Protein AF-A0AAT9GZA0-F1 (afdb_monomer_lite)

Secondary structure (DSSP, 8-state):
----------S-S--------HHHHHHHHHHHTTS-HHHHHHHHHHHTS---HHHHHHHTTS-HHHHHHHHHHHHHHHHHHHHH-HHHHHHHHHHHHHHHHHHHHHHHHHHHHH-

Sequence (115 aa):
MLDIDEMSIDITEEIQETKPLPEANQLIEDAFKGISPKCLEIFKLSRIEKLSYKQIAEKLEISVKTVENQMGKAIRHIREFVKQHPNLIIFFKIWYFSYYIVGVLKEFVFYLKEV

Foldseek 3Di:
DDDPPPDPPDPPPDPPCPPPDPVVVVVVVVLCVPQDPVLVVLVCCCPVVVDDLVVVCVVVVHDSVVSVVSPVVNVVSNVVVVVVVVVVVVVVVVVVVVVVVVVVVVVVVVVVVVD

InterPro domains:
  IPR013249 RNA polymerase sigma factor 70, region 4 type 2 [PF08281] (27-78)
  IPR013324 RNA polymerase sigma factor, region 3/4-like [SSF88659] (23-84)
  IPR014284 RNA polymerase sigma-70-like domain [TIGR02937] (12-80)
  IPR036388 Winged helix-like DNA-binding domain superfamily [G3DSA:1.10.10.10] (6-85)

Structure (mmCIF, N/CA/C/O backbone):
data_AF-A0AAT9GZA0-F1
#
_entry.id   AF-A0AAT9GZA0-F1
#
loop_
_atom_site.group_PDB
_atom_site.id
_atom_site.type_symbol
_atom_site.label_atom_id
_atom_site.label_alt_id
_atom_site.label_comp_id
_atom_site.label_asym_id
_atom_site.label_entity_id
_atom_site.label_seq_id
_atom_site.pdbx_PDB_ins_code
_atom_site.Cartn_x
_atom_site.Cartn_y
_atom_site.Cartn_z
_atom_site.occupancy
_atom_site.B_iso_or_equiv
_atom_site.auth_seq_id
_atom_site.auth_comp_id
_atom_site.auth_asym_id
_atom_site.auth_atom_id
_atom_site.pdbx_PDB_model_num
ATOM 1 N N . MET A 1 1 ? -18.259 40.252 13.155 1.00 48.44 1 MET A N 1
ATOM 2 C CA . MET A 1 1 ? -19.153 40.090 11.999 1.00 48.44 1 MET A CA 1
ATOM 3 C C . MET A 1 1 ? -18.582 40.926 10.880 1.00 48.44 1 MET A C 1
ATOM 5 O O . MET A 1 1 ? -18.676 42.142 10.953 1.00 48.44 1 MET A O 1
ATOM 9 N N . LEU A 1 2 ? -17.861 40.261 9.989 1.00 33.38 2 LEU A N 1
ATOM 10 C CA . LEU A 1 2 ? -17.723 40.522 8.559 1.00 33.38 2 LEU A CA 1
ATOM 11 C C . LEU A 1 2 ? -17.027 39.258 8.041 1.00 33.38 2 LEU A C 1
ATOM 13 O O . LEU A 1 2 ? -15.968 38.877 8.543 1.00 33.38 2 LEU A O 1
ATOM 17 N N . ASP A 1 3 ? -17.773 38.534 7.222 1.00 40.34 3 ASP A N 1
ATOM 18 C CA . ASP A 1 3 ? -17.701 37.092 7.049 1.00 40.34 3 ASP A CA 1
ATOM 19 C C . ASP A 1 3 ? -16.512 36.651 6.193 1.00 40.34 3 ASP A C 1
ATOM 21 O O . ASP A 1 3 ? -16.140 37.287 5.208 1.00 40.34 3 ASP A O 1
ATOM 25 N N . ILE A 1 4 ? -15.909 35.540 6.613 1.00 47.84 4 ILE A N 1
ATOM 26 C CA . ILE A 1 4 ? -14.808 34.844 5.946 1.00 47.84 4 ILE A CA 1
ATOM 27 C C . ILE A 1 4 ? -15.426 34.045 4.790 1.00 47.84 4 ILE A C 1
ATOM 29 O O . ILE A 1 4 ? -15.545 32.831 4.869 1.00 47.84 4 ILE A O 1
ATOM 33 N N . ASP A 1 5 ? -15.885 34.749 3.759 1.00 48.62 5 ASP A N 1
ATOM 34 C CA . ASP A 1 5 ? -16.406 34.181 2.508 1.00 48.62 5 ASP A CA 1
ATOM 35 C C . ASP A 1 5 ? -15.816 34.932 1.294 1.00 48.62 5 ASP A C 1
ATOM 37 O O . ASP A 1 5 ? -16.456 35.110 0.259 1.00 48.62 5 ASP A O 1
ATOM 41 N N . GLU A 1 6 ? -14.532 35.313 1.366 1.00 47.22 6 GLU A N 1
ATOM 42 C CA . GLU A 1 6 ? -13.697 35.463 0.162 1.00 47.22 6 GLU A CA 1
ATOM 43 C C . GLU A 1 6 ? -13.391 34.067 -0.408 1.00 47.22 6 GLU A C 1
ATOM 45 O O . GLU A 1 6 ? -12.291 33.527 -0.321 1.00 47.22 6 GLU A O 1
ATOM 50 N N . MET A 1 7 ? -14.452 33.437 -0.911 1.00 44.34 7 MET A N 1
ATOM 51 C CA . MET A 1 7 ? -14.550 32.972 -2.286 1.00 44.34 7 MET A CA 1
ATOM 52 C C . MET A 1 7 ? -13.196 32.604 -2.904 1.00 44.34 7 MET A C 1
ATOM 54 O O . MET A 1 7 ? -12.588 33.365 -3.654 1.00 44.34 7 MET A O 1
ATOM 58 N N . SER A 1 8 ? -12.754 31.392 -2.572 1.00 44.09 8 SER A N 1
ATOM 59 C CA . SER A 1 8 ? -11.676 30.670 -3.240 1.00 44.09 8 SER A CA 1
ATOM 60 C C . SER A 1 8 ? -12.086 30.378 -4.685 1.00 44.09 8 SER A C 1
ATOM 62 O O . SER A 1 8 ? -12.596 29.313 -5.025 1.00 44.09 8 SER A O 1
ATOM 64 N N . ILE A 1 9 ? -11.901 31.383 -5.537 1.00 47.16 9 ILE A N 1
ATOM 65 C CA . ILE A 1 9 ? -11.905 31.253 -6.987 1.00 47.16 9 ILE A CA 1
ATOM 66 C C . ILE A 1 9 ? -10.501 30.808 -7.407 1.00 47.16 9 ILE A C 1
ATOM 68 O O . ILE A 1 9 ? -9.505 31.435 -7.056 1.00 47.16 9 ILE A O 1
ATOM 72 N N . ASP A 1 10 ? -10.501 29.729 -8.187 1.00 46.16 10 ASP A N 1
ATOM 73 C CA . ASP A 1 10 ? -9.459 29.274 -9.109 1.00 46.16 10 ASP A CA 1
ATOM 74 C C . ASP A 1 10 ? -8.341 28.351 -8.584 1.00 46.16 10 ASP A C 1
ATOM 76 O O . ASP A 1 10 ? -7.201 28.752 -8.375 1.00 46.16 10 ASP A O 1
ATOM 80 N N . ILE A 1 11 ? -8.662 27.058 -8.424 1.00 49.66 11 ILE A N 1
ATOM 81 C CA . ILE A 1 11 ? -7.670 25.961 -8.553 1.00 49.66 11 ILE A CA 1
ATOM 82 C C . ILE A 1 11 ? -8.209 24.832 -9.469 1.00 49.66 11 ILE A C 1
ATOM 84 O O . ILE A 1 11 ? -7.622 23.758 -9.557 1.00 49.66 11 ILE A O 1
ATOM 88 N N . THR A 1 12 ? -9.341 25.009 -10.164 1.00 50.06 12 THR A N 1
ATOM 89 C CA . THR A 1 12 ? -9.982 23.892 -10.898 1.00 50.06 12 THR A CA 1
ATOM 90 C C . THR A 1 12 ? -9.733 23.839 -12.403 1.00 50.06 12 THR A C 1
ATOM 92 O O . THR A 1 12 ? -10.218 22.906 -13.037 1.00 50.06 12 THR A O 1
ATOM 95 N N . GLU A 1 13 ? -8.920 24.724 -12.977 1.00 55.19 13 GLU A N 1
ATOM 96 C CA . GLU A 1 13 ? -8.553 24.645 -14.397 1.00 55.19 13 GLU A CA 1
ATOM 97 C C . GLU A 1 13 ? -7.040 24.485 -14.583 1.00 55.19 13 GLU A C 1
ATOM 99 O O . GLU A 1 13 ? -6.309 25.452 -14.712 1.00 55.19 13 GLU A O 1
ATOM 104 N N . GLU A 1 14 ? -6.581 23.228 -14.537 1.00 49.56 14 GLU A N 1
ATOM 105 C CA . GLU A 1 14 ? -5.592 22.622 -15.455 1.00 49.56 14 GLU A CA 1
ATOM 106 C C . GLU A 1 14 ? -5.104 21.272 -14.891 1.00 49.56 14 GLU A C 1
ATOM 108 O O . GLU A 1 14 ? -3.936 21.055 -14.573 1.00 49.56 14 GLU A O 1
ATOM 113 N N . ILE A 1 15 ? -6.006 20.293 -14.792 1.00 60.97 15 ILE A N 1
ATOM 114 C CA . ILE A 1 15 ? -5.586 18.902 -14.991 1.00 60.97 15 ILE A CA 1
ATOM 115 C C . ILE A 1 15 ? -6.001 18.585 -16.412 1.00 60.97 15 ILE A C 1
ATOM 117 O O . ILE A 1 15 ? -7.174 18.365 -16.694 1.00 60.97 15 ILE A O 1
ATOM 121 N N . GLN A 1 16 ? -5.032 18.625 -17.318 1.00 47.69 16 GLN A N 1
ATOM 122 C CA . GLN A 1 16 ? -5.202 18.212 -18.699 1.00 47.69 16 GLN A CA 1
ATOM 123 C C . GLN A 1 16 ? -5.840 16.816 -18.710 1.00 47.69 16 GLN A C 1
ATOM 125 O O . GLN A 1 16 ? -5.188 15.827 -18.363 1.00 47.69 16 GLN A O 1
ATOM 130 N N . GLU A 1 17 ? -7.132 16.744 -19.054 1.00 52.78 17 GLU A N 1
ATOM 131 C CA . GLU A 1 17 ? -7.886 15.499 -19.206 1.00 52.78 17 GLU A CA 1
ATOM 132 C C . GLU A 1 17 ? -7.301 14.734 -20.398 1.00 52.78 17 GLU A C 1
ATOM 134 O O . GLU A 1 17 ? -7.799 14.743 -21.525 1.00 52.78 17 GLU A O 1
ATOM 139 N N . THR A 1 18 ? -6.186 14.055 -20.158 1.00 58.12 18 THR A N 1
ATOM 140 C CA . THR A 1 18 ? -5.726 12.980 -21.022 1.00 58.12 18 THR A CA 1
ATOM 141 C C . THR A 1 18 ? -6.731 11.852 -20.842 1.00 58.12 18 THR A C 1
ATOM 143 O O . THR A 1 18 ? -6.597 11.032 -19.941 1.00 58.12 18 THR A O 1
ATOM 146 N N . LYS A 1 19 ? -7.812 11.853 -21.636 1.00 57.69 19 LYS A N 1
ATOM 147 C CA . LYS A 1 19 ? -8.768 10.738 -21.681 1.00 57.69 19 LYS A CA 1
ATOM 148 C C . LYS A 1 19 ? -7.954 9.464 -21.917 1.00 57.69 19 LYS A C 1
ATOM 150 O O . LYS A 1 19 ? -7.415 9.309 -23.017 1.00 57.69 19 LYS A O 1
ATOM 155 N N . PRO A 1 20 ? -7.800 8.580 -20.914 1.00 55.25 20 PRO A N 1
ATOM 156 C CA . PRO A 1 20 ? -6.994 7.390 -21.096 1.00 55.25 20 PRO A CA 1
ATOM 157 C C . PRO A 1 20 ? -7.678 6.547 -22.166 1.00 55.25 20 PRO A C 1
ATOM 159 O O . PRO A 1 20 ? -8.909 6.440 -22.177 1.00 55.25 20 PRO A O 1
ATOM 162 N N . LEU A 1 21 ? -6.894 5.977 -23.082 1.00 64.69 21 LEU A N 1
ATOM 163 C CA . LEU A 1 21 ? -7.409 5.070 -24.103 1.00 64.69 21 LEU A CA 1
ATOM 164 C C . LEU A 1 21 ? -8.284 4.005 -23.406 1.00 64.69 21 LEU A C 1
ATOM 166 O O . LEU A 1 21 ? -7.878 3.518 -22.348 1.00 64.69 21 LEU A O 1
ATOM 170 N N . PRO A 1 22 ? -9.468 3.637 -23.928 1.00 64.88 22 PRO A N 1
ATOM 171 C CA . PRO A 1 22 ? -10.379 2.705 -23.253 1.00 64.88 22 PRO A CA 1
ATOM 172 C C . PRO A 1 22 ? -9.709 1.386 -22.827 1.00 64.88 22 PRO A C 1
ATOM 174 O O . PRO A 1 22 ? -10.042 0.841 -21.779 1.00 64.88 22 PRO A O 1
ATOM 177 N N . GLU A 1 23 ? -8.698 0.937 -23.569 1.00 66.75 23 GLU A N 1
ATOM 178 C CA . GLU A 1 23 ? -7.862 -0.228 -23.246 1.00 66.75 23 GLU A CA 1
ATOM 179 C C . GLU A 1 23 ? -7.012 -0.041 -21.970 1.00 66.75 23 GLU A C 1
ATOM 181 O O . GLU A 1 23 ? -6.824 -0.978 -21.195 1.00 66.75 23 GLU A O 1
ATOM 186 N N . ALA A 1 24 ? -6.529 1.176 -21.701 1.00 64.81 24 ALA A N 1
ATOM 187 C CA . ALA A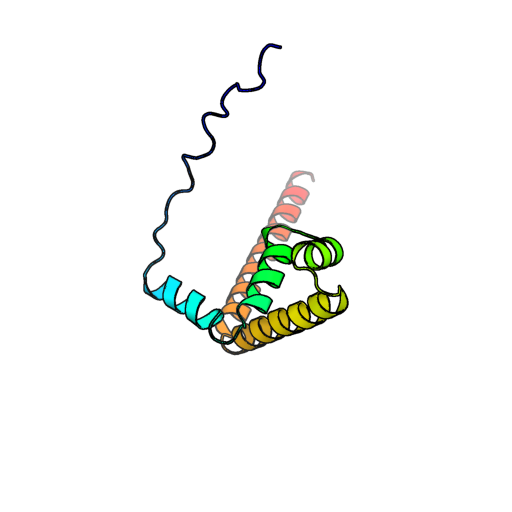 1 24 ? -5.760 1.496 -20.499 1.00 64.81 24 ALA A CA 1
ATOM 188 C C . ALA A 1 24 ? -6.645 1.516 -19.242 1.00 64.81 24 ALA A C 1
ATOM 190 O O . ALA A 1 24 ? -6.236 1.015 -18.196 1.00 64.81 24 ALA A O 1
ATOM 191 N N . ASN A 1 25 ? -7.873 2.036 -19.347 1.00 69.25 25 ASN A N 1
ATOM 192 C CA . ASN A 1 25 ? -8.836 2.002 -18.241 1.00 69.25 25 ASN A CA 1
ATOM 193 C C . ASN A 1 25 ? -9.258 0.569 -17.907 1.00 69.25 25 ASN A C 1
ATOM 195 O O . ASN A 1 25 ? -9.321 0.216 -16.734 1.00 69.25 25 ASN A O 1
ATOM 199 N N . GLN A 1 26 ? -9.456 -0.270 -18.926 1.00 73.31 26 GLN A N 1
ATOM 200 C CA . GLN A 1 26 ? -9.759 -1.690 -18.735 1.00 73.31 26 GLN A CA 1
ATOM 201 C C . GLN A 1 26 ? -8.625 -2.423 -18.014 1.00 73.31 26 GLN A C 1
ATOM 203 O O . GLN A 1 26 ? -8.891 -3.154 -17.070 1.00 73.31 26 GLN A O 1
ATOM 208 N N . LEU A 1 27 ? -7.361 -2.169 -18.3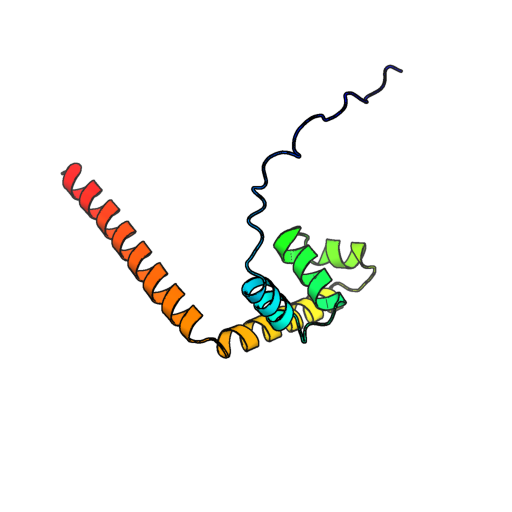70 1.00 68.06 27 LEU A N 1
ATOM 209 C CA . LEU A 1 27 ? -6.208 -2.740 -17.660 1.00 68.06 27 LEU A CA 1
ATOM 210 C C . LEU A 1 27 ? -6.139 -2.313 -16.189 1.00 68.06 27 LEU A C 1
ATOM 212 O O . LEU A 1 27 ? -5.771 -3.113 -15.329 1.00 68.06 27 LEU A O 1
ATOM 216 N N . ILE A 1 28 ? -6.484 -1.059 -15.890 1.00 70.38 28 ILE A N 1
ATOM 217 C CA . ILE A 1 28 ? -6.527 -0.548 -14.515 1.00 70.38 28 ILE A CA 1
ATOM 218 C C . ILE A 1 28 ? -7.678 -1.202 -13.743 1.00 70.38 28 ILE A C 1
ATOM 220 O O . ILE A 1 28 ? -7.478 -1.672 -12.624 1.00 70.38 28 ILE A O 1
ATOM 224 N N . GLU A 1 29 ? -8.869 -1.268 -14.335 1.00 72.19 29 GLU A N 1
ATOM 225 C CA . GLU A 1 29 ? -10.021 -1.957 -13.750 1.00 72.19 29 GLU A CA 1
ATOM 226 C C . GLU A 1 29 ? -9.727 -3.440 -13.514 1.00 72.19 29 GLU A C 1
ATOM 228 O O . GLU A 1 29 ? -10.025 -3.953 -12.438 1.00 72.19 29 GLU A O 1
ATOM 233 N N . ASP A 1 30 ? -9.073 -4.110 -14.460 1.00 70.56 30 ASP A N 1
ATOM 234 C CA . ASP A 1 30 ? -8.653 -5.505 -14.349 1.00 70.56 30 ASP A CA 1
ATOM 235 C C . ASP A 1 30 ? -7.576 -5.703 -13.275 1.00 70.56 30 ASP A C 1
ATOM 237 O O . ASP A 1 30 ? -7.612 -6.694 -12.548 1.00 70.56 30 ASP A O 1
ATOM 241 N N . ALA A 1 31 ? -6.665 -4.744 -13.090 1.00 67.19 31 ALA A N 1
ATOM 242 C CA . ALA A 1 31 ? -5.697 -4.775 -11.992 1.00 67.19 31 ALA A CA 1
ATOM 243 C C . ALA A 1 31 ? -6.372 -4.672 -10.613 1.00 67.19 31 ALA A C 1
ATOM 245 O O . ALA A 1 31 ? -5.865 -5.212 -9.622 1.00 67.19 31 ALA A O 1
ATOM 246 N N . PHE A 1 32 ? -7.516 -3.983 -10.545 1.00 70.12 32 PHE A N 1
ATOM 247 C CA . PHE A 1 32 ? -8.329 -3.866 -9.337 1.00 70.12 32 PHE A CA 1
ATOM 248 C C . PHE A 1 32 ? -9.406 -4.954 -9.213 1.00 70.12 32 PHE A C 1
ATOM 250 O O . PHE A 1 32 ? -9.903 -5.168 -8.100 1.00 70.12 32 PHE A O 1
ATOM 257 N N . LYS A 1 33 ? -9.734 -5.694 -10.284 1.00 70.38 33 LYS A N 1
ATOM 258 C CA . LYS A 1 33 ? -10.589 -6.889 -10.219 1.00 70.38 33 LYS A CA 1
ATOM 259 C C . LYS A 1 33 ? -9.926 -7.918 -9.304 1.00 70.38 33 LYS A C 1
ATOM 261 O O . LYS A 1 33 ? -8.894 -8.493 -9.625 1.00 70.38 33 LYS A O 1
ATOM 266 N N . GLY A 1 34 ? -10.543 -8.144 -8.145 1.00 69.31 3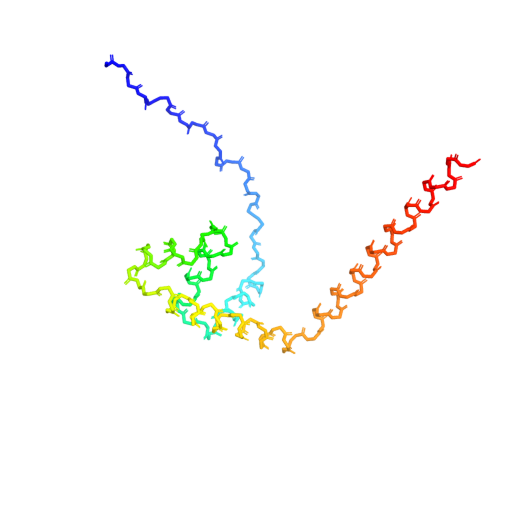4 GLY A N 1
ATOM 267 C CA . GLY A 1 34 ? -10.056 -9.071 -7.117 1.00 69.31 34 GLY A CA 1
ATOM 268 C C . GLY A 1 34 ? -9.642 -8.394 -5.807 1.00 69.31 34 GLY A C 1
ATOM 269 O O . GLY A 1 34 ? -9.633 -9.045 -4.759 1.00 69.31 34 GLY A O 1
ATOM 270 N N . ILE A 1 35 ? -9.415 -7.074 -5.805 1.00 82.75 35 ILE A N 1
ATOM 271 C CA . ILE A 1 35 ? -9.296 -6.299 -4.566 1.00 82.75 35 ILE A CA 1
ATOM 272 C C . ILE A 1 35 ? -10.700 -5.956 -4.067 1.00 82.75 35 ILE A C 1
ATOM 274 O O . ILE A 1 35 ? -11.484 -5.305 -4.750 1.00 82.75 35 ILE A O 1
ATOM 278 N N . SER A 1 36 ? -11.026 -6.370 -2.839 1.00 85.62 36 SER A N 1
ATOM 279 C CA . SER A 1 36 ? -12.304 -5.984 -2.227 1.00 85.62 36 SER A CA 1
ATOM 280 C C . SER A 1 36 ? -12.413 -4.451 -2.102 1.00 85.62 36 SER A C 1
ATOM 282 O O . SER A 1 36 ? -11.402 -3.814 -1.786 1.00 85.62 36 SER A O 1
ATOM 284 N N . PRO A 1 37 ? -13.611 -3.851 -2.236 1.00 87.25 37 PRO A N 1
ATOM 285 C CA . PRO A 1 37 ? -13.788 -2.394 -2.207 1.00 87.25 37 PRO A CA 1
ATOM 286 C C . PRO A 1 37 ? -13.179 -1.730 -0.964 1.00 87.25 37 PRO A C 1
ATOM 288 O O . PRO A 1 37 ? -12.441 -0.758 -1.081 1.00 87.25 37 PRO A O 1
ATOM 291 N N . LYS A 1 38 ? -13.378 -2.331 0.219 1.00 87.00 38 LYS A N 1
ATOM 292 C CA . LYS A 1 38 ? -12.795 -1.855 1.489 1.00 87.00 38 LYS A CA 1
ATOM 293 C C . LYS A 1 38 ? -11.264 -1.871 1.497 1.00 87.00 38 LYS A C 1
ATOM 295 O O . LYS A 1 38 ? -10.627 -1.006 2.084 1.00 87.00 38 LYS A O 1
ATOM 300 N N . CYS A 1 39 ? -10.658 -2.874 0.868 1.00 91.12 39 CYS A N 1
ATOM 301 C CA . CYS A 1 39 ? -9.204 -2.990 0.774 1.00 91.12 39 CYS A CA 1
ATOM 302 C C . CYS A 1 39 ? -8.626 -1.902 -0.147 1.00 91.12 39 CYS A C 1
ATOM 304 O O . CYS A 1 39 ? -7.606 -1.297 0.186 1.00 91.12 39 CYS A O 1
ATOM 306 N N . LEU A 1 40 ? -9.318 -1.600 -1.253 1.00 90.62 40 LEU A N 1
ATOM 307 C CA . LEU A 1 40 ? -8.961 -0.506 -2.156 1.00 90.62 40 LEU A CA 1
ATOM 308 C C . LEU A 1 40 ? -9.104 0.859 -1.479 1.00 90.62 40 LEU A C 1
ATOM 310 O O . LEU A 1 40 ? -8.213 1.694 -1.596 1.00 90.62 40 LEU A O 1
ATOM 314 N N . GLU A 1 41 ? -10.202 1.078 -0.762 1.00 93.94 41 GLU A N 1
ATOM 315 C CA . GLU A 1 41 ? -10.453 2.307 -0.010 1.00 93.94 41 GLU A CA 1
ATOM 316 C C . GLU A 1 41 ? -9.337 2.575 1.008 1.00 93.94 41 GLU A C 1
ATOM 318 O O . GLU A 1 41 ? -8.697 3.623 0.962 1.00 93.94 41 GLU A O 1
ATOM 323 N N . ILE A 1 42 ? -9.009 1.585 1.845 1.00 94.88 42 ILE A N 1
ATOM 324 C CA . ILE A 1 42 ? -7.911 1.681 2.820 1.00 94.88 42 ILE A CA 1
ATOM 325 C C . ILE A 1 42 ? -6.568 1.969 2.129 1.00 94.88 42 ILE A C 1
ATOM 327 O O . ILE A 1 42 ? -5.782 2.791 2.607 1.00 94.88 42 ILE A O 1
ATOM 331 N N . PHE A 1 43 ? -6.303 1.330 0.985 1.00 93.50 43 PHE A N 1
ATOM 332 C CA . PHE A 1 43 ? -5.091 1.581 0.208 1.00 93.50 43 PHE A CA 1
ATOM 333 C C . PHE A 1 43 ? -5.027 3.021 -0.315 1.00 93.50 43 PHE A C 1
ATOM 335 O O . PHE A 1 43 ? -3.983 3.664 -0.182 1.00 93.50 43 PHE A O 1
ATOM 342 N N . LYS A 1 44 ? -6.130 3.547 -0.863 1.00 93.06 44 LYS A N 1
ATOM 343 C CA . LYS A 1 44 ? -6.222 4.932 -1.354 1.00 93.06 44 LYS A CA 1
ATOM 344 C C . LYS A 1 44 ? -6.015 5.936 -0.223 1.00 93.06 44 LYS A C 1
ATOM 346 O O . LYS A 1 44 ? -5.163 6.812 -0.355 1.00 93.06 44 LYS A O 1
ATOM 351 N N . LEU A 1 45 ? -6.687 5.743 0.912 1.00 95.50 45 LEU A N 1
ATOM 352 C CA . LEU A 1 45 ? -6.518 6.586 2.098 1.00 95.50 45 LEU A CA 1
ATOM 353 C C . LEU A 1 45 ? -5.050 6.622 2.565 1.00 95.50 45 LEU A C 1
ATOM 355 O O . LEU A 1 45 ? -4.523 7.675 2.916 1.00 95.50 45 LEU A O 1
ATOM 359 N N . SER A 1 46 ? -4.351 5.483 2.522 1.00 95.56 46 SER A N 1
ATOM 360 C CA . SER A 1 46 ? -2.948 5.418 2.946 1.00 95.56 46 SER A CA 1
ATOM 361 C C . SER A 1 46 ? -1.956 5.959 1.913 1.00 95.56 46 SER A C 1
ATOM 363 O O . SER A 1 46 ? -0.949 6.553 2.293 1.00 95.56 46 SER A O 1
ATOM 365 N N . ARG A 1 47 ? -2.160 5.700 0.616 1.00 91.81 47 ARG A N 1
ATOM 366 C CA . ARG A 1 47 ? -1.158 5.984 -0.430 1.00 91.81 47 ARG A CA 1
ATOM 367 C C . ARG A 1 47 ? -1.407 7.280 -1.184 1.00 91.81 47 ARG A C 1
ATOM 369 O O . ARG A 1 47 ? -0.438 7.929 -1.562 1.00 91.81 47 ARG A O 1
ATOM 376 N N . ILE A 1 48 ? -2.669 7.647 -1.380 1.00 92.31 48 ILE A N 1
ATOM 377 C CA . ILE A 1 48 ? -3.068 8.863 -2.095 1.00 92.31 48 ILE A CA 1
ATOM 378 C C . ILE A 1 48 ? -3.253 9.994 -1.084 1.00 92.31 48 ILE A C 1
ATOM 380 O O . ILE A 1 48 ? -2.558 11.001 -1.161 1.00 92.31 48 ILE A O 1
ATOM 384 N N . GLU A 1 49 ? -4.107 9.785 -0.080 1.00 93.06 49 GLU A N 1
ATOM 385 C CA . GLU A 1 49 ? -4.378 10.791 0.962 1.00 93.06 49 GLU A CA 1
ATOM 386 C C . GLU A 1 49 ? -3.297 10.831 2.059 1.00 93.06 49 GLU A C 1
ATOM 388 O O . GLU A 1 49 ? -3.331 11.694 2.930 1.00 93.06 49 GLU A O 1
ATOM 393 N N . LYS A 1 50 ? -2.314 9.916 2.018 1.00 95.00 50 LYS A N 1
ATOM 394 C CA . LYS A 1 50 ? -1.175 9.833 2.956 1.00 95.00 50 LYS A CA 1
ATOM 395 C C . LYS A 1 50 ? -1.578 9.761 4.438 1.00 95.00 50 LYS A C 1
ATOM 397 O O . LYS A 1 50 ? -0.790 10.125 5.312 1.00 95.00 50 LYS A O 1
ATOM 402 N N . LEU A 1 51 ? -2.772 9.251 4.738 1.00 96.81 51 LEU A N 1
ATOM 403 C CA . LEU A 1 51 ? -3.240 9.089 6.112 1.00 96.81 51 LEU A CA 1
ATOM 404 C C . LEU A 1 51 ? -2.482 7.964 6.826 1.00 96.81 51 LEU A C 1
ATOM 406 O O . LEU A 1 51 ? -2.162 6.916 6.250 1.00 96.81 51 LEU A O 1
ATOM 410 N N . SER A 1 52 ? -2.226 8.163 8.119 1.00 97.50 52 SER A N 1
ATOM 411 C CA . SER A 1 52 ? -1.673 7.120 8.984 1.00 97.50 52 SER A CA 1
ATOM 412 C C . SER A 1 52 ? -2.705 6.022 9.252 1.00 97.50 52 SER A C 1
ATOM 414 O O . SER A 1 52 ? -3.912 6.253 9.222 1.00 97.50 52 SER A O 1
ATOM 416 N N . TYR A 1 53 ? -2.247 4.817 9.597 1.00 97.69 53 TYR A N 1
ATOM 417 C CA . TYR A 1 53 ? -3.164 3.704 9.878 1.00 97.69 53 TYR A CA 1
ATOM 418 C C . TYR A 1 53 ? -4.104 3.986 11.058 1.00 97.69 53 TYR A C 1
ATOM 420 O O . TYR A 1 53 ? -5.213 3.464 11.074 1.00 97.69 53 TYR A O 1
ATOM 428 N N . LYS A 1 54 ? -3.686 4.831 12.012 1.00 97.62 54 LYS A N 1
ATOM 429 C CA . LYS A 1 54 ? -4.535 5.292 13.120 1.00 97.62 54 LYS A CA 1
ATOM 430 C C . LYS A 1 54 ? -5.658 6.205 12.630 1.00 97.62 54 LYS A C 1
ATOM 432 O O . LYS A 1 54 ? -6.813 5.939 12.924 1.00 97.62 54 LYS A O 1
ATOM 437 N N . GLN A 1 55 ? -5.333 7.196 11.801 1.00 97.19 55 GLN A N 1
ATOM 438 C CA . GLN A 1 55 ? -6.333 8.094 11.211 1.00 97.19 55 GLN A CA 1
ATOM 439 C C . GLN A 1 55 ? -7.323 7.340 10.316 1.00 97.19 55 GLN A C 1
ATOM 441 O O . GLN A 1 55 ? -8.507 7.647 10.310 1.00 97.19 55 GLN A O 1
ATOM 446 N N . ILE A 1 56 ? -6.858 6.326 9.580 1.00 97.56 56 ILE A N 1
ATOM 447 C CA . ILE A 1 56 ? -7.733 5.472 8.762 1.00 97.56 56 ILE A CA 1
ATOM 448 C C . ILE A 1 56 ? -8.650 4.623 9.648 1.00 97.56 56 ILE A C 1
ATOM 450 O O . ILE A 1 56 ? -9.831 4.485 9.348 1.00 97.56 56 ILE A O 1
ATOM 454 N N . ALA A 1 57 ? -8.110 4.059 10.730 1.00 97.56 57 ALA A N 1
ATOM 455 C CA . ALA A 1 57 ? -8.872 3.279 11.699 1.00 97.56 57 ALA A CA 1
ATOM 456 C C . ALA A 1 57 ? -9.986 4.114 12.347 1.00 97.56 57 ALA A C 1
ATOM 458 O O . ALA A 1 57 ? -11.119 3.650 12.428 1.00 97.56 57 ALA A O 1
ATOM 459 N N . GLU A 1 58 ? -9.679 5.355 12.726 1.00 97.75 58 GLU A N 1
ATOM 460 C CA . GLU A 1 58 ? -10.653 6.320 13.246 1.00 97.75 58 GLU A CA 1
ATOM 461 C C . GLU A 1 58 ? -11.693 6.702 12.183 1.00 97.75 58 GLU A C 1
ATOM 463 O O . GLU A 1 58 ? -12.887 6.593 12.438 1.00 97.75 58 GLU A O 1
ATOM 468 N N . LYS A 1 59 ? -11.258 7.065 10.967 1.00 96.56 59 LYS A N 1
ATOM 469 C CA . LYS A 1 59 ? -12.141 7.493 9.863 1.00 96.56 59 LYS A CA 1
ATOM 470 C C . LYS A 1 59 ? -13.129 6.410 9.420 1.00 96.56 59 LYS A C 1
ATOM 472 O O . LYS A 1 59 ? -14.230 6.737 8.996 1.00 96.56 59 LYS A O 1
ATOM 477 N N . LEU A 1 60 ? -12.724 5.142 9.472 1.00 95.75 60 LEU A N 1
ATOM 478 C CA . LEU A 1 60 ? -13.538 4.000 9.040 1.00 95.75 60 LEU A CA 1
ATOM 479 C C . LEU A 1 60 ? -14.163 3.221 10.207 1.00 95.75 60 LEU A C 1
ATOM 481 O O . LEU A 1 60 ? -14.773 2.181 9.964 1.00 95.75 60 LEU A O 1
ATOM 485 N N . GLU A 1 61 ? -13.978 3.682 11.448 1.00 96.69 61 GLU A N 1
ATOM 486 C CA . GLU A 1 61 ? -14.467 3.034 12.674 1.00 96.69 61 GLU A CA 1
ATOM 487 C C . GLU A 1 61 ? -14.090 1.541 12.774 1.00 96.69 61 GLU A C 1
ATOM 489 O O . GLU A 1 61 ? -14.881 0.670 13.140 1.00 96.69 61 GLU A O 1
ATOM 494 N N . ILE A 1 62 ? -12.838 1.220 12.441 1.00 96.56 62 ILE A N 1
ATOM 495 C CA . ILE A 1 62 ? -12.276 -0.136 12.517 1.00 96.56 62 ILE A CA 1
ATOM 496 C C . ILE A 1 62 ? -11.006 -0.147 13.360 1.00 96.56 62 ILE A C 1
ATOM 498 O O . ILE A 1 62 ? -10.380 0.876 13.603 1.00 96.56 62 ILE A O 1
ATOM 502 N N . SER A 1 63 ? -10.557 -1.328 13.785 1.00 97.75 63 SER A N 1
ATOM 503 C CA . SER A 1 63 ? -9.276 -1.425 14.485 1.00 97.75 63 SER A CA 1
ATOM 504 C C . SER A 1 63 ? -8.092 -1.144 13.551 1.00 97.75 63 SER A C 1
ATOM 506 O O . SER A 1 63 ? -8.0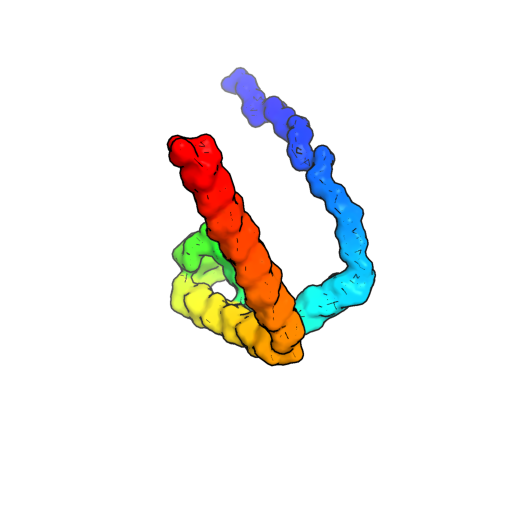81 -1.566 12.391 1.00 97.75 63 SER A O 1
ATOM 508 N N . VAL A 1 64 ? -7.023 -0.544 14.090 1.00 97.75 64 VAL A N 1
ATOM 509 C CA . VAL A 1 64 ? -5.730 -0.395 13.388 1.00 97.75 64 VAL A CA 1
ATOM 510 C C . VAL A 1 64 ? -5.243 -1.744 12.854 1.00 97.75 64 VAL A C 1
ATOM 512 O O . VAL A 1 64 ? -4.714 -1.828 11.748 1.00 97.75 64 VAL A O 1
ATOM 515 N N . LYS A 1 65 ? -5.510 -2.836 13.586 1.00 97.56 65 LYS A N 1
ATOM 516 C CA . LYS A 1 65 ? -5.154 -4.183 13.137 1.00 97.56 65 LYS A CA 1
ATOM 517 C C . LYS A 1 65 ? -5.890 -4.603 11.865 1.00 97.56 65 LYS A C 1
ATOM 519 O O . LYS A 1 65 ? -5.318 -5.268 11.003 1.00 97.56 65 LYS A O 1
ATOM 524 N N . THR A 1 66 ? -7.151 -4.203 11.728 1.00 96.75 66 THR A N 1
ATOM 525 C CA . THR A 1 66 ? -7.917 -4.413 10.497 1.00 96.75 66 THR A CA 1
ATOM 526 C C . THR A 1 66 ? -7.302 -3.628 9.341 1.00 96.75 66 THR A C 1
ATOM 528 O O . THR A 1 66 ? -7.138 -4.197 8.264 1.00 96.75 66 THR A O 1
ATOM 531 N N . VAL A 1 67 ? -6.885 -2.377 9.568 1.00 97.31 67 VAL A N 1
ATOM 532 C CA . VAL A 1 67 ? -6.189 -1.558 8.557 1.00 97.31 67 VAL A CA 1
ATOM 533 C C . VAL A 1 67 ? -4.895 -2.232 8.095 1.00 97.31 67 VAL A C 1
ATOM 535 O O . VAL A 1 67 ? -4.697 -2.409 6.895 1.00 97.31 67 VAL A O 1
ATOM 538 N N . GLU A 1 68 ? -4.053 -2.694 9.024 1.00 97.00 68 GLU A N 1
ATOM 539 C CA . GLU A 1 68 ? -2.824 -3.436 8.704 1.00 97.00 68 GLU A CA 1
ATOM 540 C C . GLU A 1 68 ? -3.105 -4.684 7.862 1.00 97.00 68 GLU A C 1
ATOM 542 O O . GLU A 1 68 ? -2.457 -4.914 6.839 1.00 97.00 68 GLU A O 1
ATOM 547 N N . ASN A 1 69 ? -4.093 -5.484 8.274 1.00 96.38 69 ASN A N 1
ATOM 548 C CA . ASN A 1 69 ? -4.460 -6.714 7.579 1.00 96.38 69 ASN A CA 1
ATOM 549 C C . ASN A 1 69 ? -4.969 -6.425 6.158 1.00 96.38 69 ASN A C 1
ATOM 551 O O . ASN A 1 69 ? -4.606 -7.135 5.218 1.00 96.38 69 ASN A O 1
ATOM 555 N N . GLN A 1 70 ? -5.790 -5.385 5.983 1.00 95.25 70 GLN A N 1
ATOM 556 C CA . GLN A 1 70 ? -6.294 -4.976 4.670 1.00 95.25 70 GLN A CA 1
ATOM 557 C C . GLN A 1 70 ? -5.180 -4.401 3.788 1.00 95.25 70 GLN A C 1
ATOM 559 O O . GLN A 1 70 ? -5.114 -4.745 2.610 1.00 95.25 70 GLN A O 1
ATOM 564 N N . MET A 1 71 ? -4.243 -3.633 4.350 1.00 95.44 71 MET A N 1
ATOM 565 C CA . MET A 1 71 ? -3.051 -3.172 3.629 1.00 95.44 71 MET A CA 1
ATOM 566 C C . MET A 1 71 ? -2.160 -4.336 3.188 1.00 95.44 71 MET A C 1
ATOM 568 O O . MET A 1 71 ? -1.681 -4.354 2.054 1.00 95.44 71 MET A O 1
ATOM 572 N N . GLY A 1 72 ? -1.977 -5.342 4.046 1.00 94.31 72 GLY A N 1
ATOM 573 C CA . GLY A 1 72 ? -1.252 -6.563 3.697 1.00 94.31 72 GLY A CA 1
ATOM 574 C C . GLY A 1 72 ? -1.886 -7.295 2.511 1.00 94.31 72 GLY A C 1
ATOM 575 O O . GLY A 1 72 ? -1.176 -7.695 1.585 1.00 94.31 72 GLY A O 1
ATOM 576 N N . LYS A 1 73 ? -3.221 -7.412 2.498 1.00 92.94 73 LYS A N 1
ATOM 577 C CA . LYS A 1 73 ? -3.978 -7.991 1.375 1.00 92.94 73 LYS A CA 1
ATOM 578 C C . LYS A 1 73 ? -3.826 -7.167 0.092 1.00 92.94 73 LYS A C 1
ATOM 580 O O . LYS A 1 73 ? -3.509 -7.754 -0.940 1.00 92.94 73 LYS A O 1
ATOM 585 N N . ALA A 1 74 ? -3.961 -5.839 0.165 1.00 91.00 74 ALA A N 1
ATOM 586 C CA . ALA A 1 74 ? -3.802 -4.9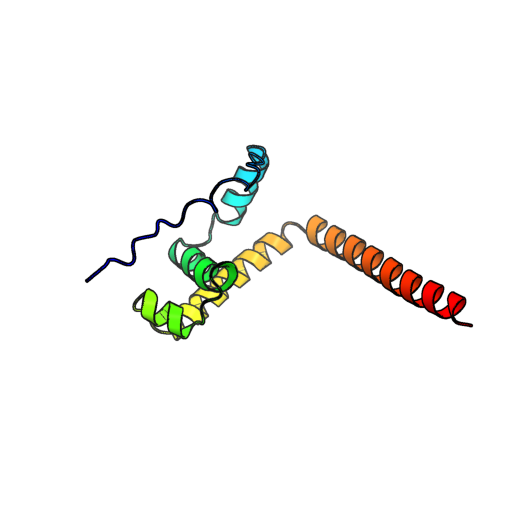42 -0.985 1.00 91.00 74 ALA A CA 1
ATOM 587 C C . ALA A 1 74 ? -2.422 -5.109 -1.633 1.00 91.00 74 ALA A C 1
ATOM 589 O O . ALA A 1 74 ? -2.303 -5.378 -2.826 1.00 91.00 74 ALA A O 1
ATOM 590 N N . ILE A 1 75 ? -1.364 -5.017 -0.822 1.00 90.94 75 ILE A N 1
ATOM 591 C CA . ILE A 1 75 ? 0.022 -5.115 -1.292 1.00 90.94 75 ILE A CA 1
ATOM 592 C C . ILE A 1 75 ? 0.302 -6.502 -1.875 1.00 90.94 75 ILE A C 1
ATOM 594 O O . ILE A 1 75 ? 1.009 -6.614 -2.877 1.00 90.94 75 ILE A O 1
ATOM 598 N N . ARG A 1 76 ? -0.233 -7.567 -1.264 1.00 91.19 76 ARG A N 1
ATOM 599 C CA . ARG A 1 76 ? -0.091 -8.927 -1.793 1.00 91.19 76 ARG A CA 1
ATOM 600 C C . ARG A 1 76 ? -0.728 -9.051 -3.175 1.00 91.19 76 ARG A C 1
ATOM 602 O O . ARG A 1 76 ? -0.055 -9.543 -4.075 1.00 91.19 76 ARG A O 1
ATOM 609 N N . HIS A 1 77 ? -1.955 -8.566 -3.340 1.00 89.19 77 HIS A N 1
ATOM 610 C CA . HIS A 1 77 ? -2.654 -8.600 -4.623 1.00 89.19 77 HIS A CA 1
ATOM 611 C C . HIS A 1 77 ? -1.889 -7.823 -5.700 1.00 89.19 77 HIS A C 1
ATOM 613 O O . HIS A 1 77 ? -1.625 -8.348 -6.777 1.00 89.19 77 HIS A O 1
ATOM 619 N N . ILE A 1 78 ? -1.440 -6.602 -5.386 1.00 85.56 78 ILE A N 1
ATOM 620 C CA . ILE A 1 78 ? -0.638 -5.782 -6.309 1.00 85.56 78 ILE A CA 1
ATOM 621 C C . ILE A 1 78 ? 0.654 -6.512 -6.696 1.00 85.56 78 ILE A C 1
ATOM 623 O O . ILE A 1 78 ? 1.034 -6.539 -7.864 1.00 85.56 78 ILE A O 1
ATOM 627 N N . ARG A 1 79 ? 1.329 -7.154 -5.735 1.00 86.56 79 ARG A N 1
ATOM 628 C CA . ARG A 1 79 ? 2.549 -7.925 -6.009 1.00 86.56 79 ARG A CA 1
ATOM 629 C C . ARG A 1 79 ? 2.281 -9.121 -6.922 1.00 86.56 79 ARG A C 1
ATOM 631 O O . ARG A 1 79 ? 3.112 -9.419 -7.774 1.00 86.56 79 ARG A O 1
ATOM 638 N N . GLU A 1 80 ? 1.172 -9.825 -6.726 1.00 88.25 80 GLU A N 1
ATOM 639 C CA . GLU A 1 80 ? 0.775 -10.958 -7.567 1.00 88.25 80 GLU A CA 1
ATOM 640 C C . GLU A 1 80 ? 0.436 -10.500 -8.990 1.00 88.25 80 GLU A C 1
ATOM 642 O O . GLU A 1 80 ? 0.932 -11.105 -9.938 1.00 88.25 80 GLU A O 1
ATOM 647 N N . PHE A 1 81 ? -0.279 -9.383 -9.144 1.00 84.12 81 PHE A N 1
ATOM 648 C CA . PHE A 1 81 ? -0.540 -8.768 -10.447 1.00 84.12 81 PHE A CA 1
ATOM 649 C C . PHE A 1 81 ? 0.763 -8.388 -11.168 1.00 84.12 81 PHE A C 1
ATOM 651 O O . PHE A 1 81 ? 1.003 -8.799 -12.299 1.00 84.12 81 PHE A O 1
ATOM 658 N N . VAL A 1 82 ? 1.683 -7.700 -10.483 1.00 81.88 82 VAL A N 1
ATOM 659 C CA . VAL A 1 82 ? 2.981 -7.307 -11.061 1.00 81.88 82 VAL A CA 1
ATOM 660 C C . VAL A 1 82 ? 3.830 -8.522 -11.460 1.00 81.88 82 VAL A C 1
ATOM 662 O O . VAL A 1 82 ? 4.517 -8.479 -12.479 1.00 81.88 82 VAL A O 1
ATOM 665 N N . LYS A 1 83 ? 3.767 -9.633 -10.712 1.00 83.81 83 LYS A N 1
ATOM 666 C CA . LYS A 1 83 ? 4.453 -10.884 -11.088 1.00 83.81 83 LYS A CA 1
ATOM 667 C C . LYS A 1 83 ? 3.934 -11.479 -12.397 1.00 83.81 83 LYS A C 1
ATOM 669 O O . LYS A 1 83 ? 4.720 -12.093 -13.112 1.00 83.81 83 LYS A O 1
ATOM 674 N N . GLN A 1 84 ? 2.651 -11.305 -12.707 1.00 84.06 84 GLN A N 1
ATOM 675 C CA . GLN A 1 84 ? 2.059 -11.778 -13.962 1.00 84.06 84 GLN A CA 1
ATOM 676 C C . GLN A 1 84 ? 2.463 -10.908 -15.167 1.00 84.06 84 GLN A C 1
ATOM 678 O O . GLN A 1 84 ? 2.309 -11.337 -16.307 1.00 84.06 84 GLN A O 1
ATOM 683 N N . HIS A 1 85 ? 3.075 -9.741 -14.928 1.00 80.12 85 HIS A N 1
ATOM 684 C CA . HIS A 1 85 ? 3.568 -8.827 -15.960 1.00 80.12 85 HIS A CA 1
ATOM 685 C C . HIS A 1 85 ? 5.090 -8.586 -15.847 1.00 80.12 85 HIS A C 1
ATOM 687 O O . HIS A 1 85 ? 5.534 -7.463 -15.582 1.00 80.12 85 HIS A O 1
ATOM 693 N N . PRO A 1 86 ? 5.933 -9.612 -16.088 1.00 76.94 86 PRO A N 1
ATOM 694 C CA . PRO A 1 86 ? 7.391 -9.516 -15.936 1.00 76.94 86 PRO A CA 1
ATOM 695 C C . PRO A 1 86 ? 8.036 -8.467 -16.855 1.00 76.94 86 PRO A C 1
ATOM 697 O O . PRO A 1 86 ? 9.055 -7.877 -16.495 1.00 76.94 86 PRO A O 1
ATOM 700 N N . ASN A 1 87 ? 7.413 -8.178 -18.001 1.00 81.69 87 ASN A N 1
ATOM 701 C CA . ASN A 1 87 ? 7.883 -7.171 -18.952 1.00 81.69 87 ASN A CA 1
ATOM 702 C C . ASN A 1 87 ? 7.951 -5.769 -18.328 1.00 81.69 87 ASN A C 1
ATOM 704 O O . ASN A 1 87 ? 8.894 -5.031 -18.602 1.00 81.69 87 ASN A O 1
ATOM 708 N N . LEU A 1 88 ? 7.017 -5.426 -17.430 1.00 76.62 88 LEU A N 1
ATOM 709 C CA . LEU A 1 88 ? 7.037 -4.147 -16.716 1.00 76.62 88 LEU A CA 1
ATOM 710 C C . LEU A 1 88 ? 8.250 -4.064 -15.784 1.00 76.62 88 LEU A C 1
ATOM 712 O O . LEU A 1 88 ? 8.960 -3.065 -15.779 1.00 76.62 88 LEU A O 1
ATOM 716 N N . ILE A 1 89 ? 8.542 -5.135 -15.040 1.00 79.38 89 ILE A N 1
ATOM 717 C CA . ILE A 1 89 ? 9.689 -5.184 -14.120 1.00 79.38 89 ILE A CA 1
ATOM 718 C C . ILE A 1 89 ? 11.006 -5.018 -14.887 1.00 79.38 89 ILE A C 1
ATOM 720 O O . ILE A 1 89 ? 11.889 -4.280 -14.449 1.00 79.38 89 ILE A O 1
ATOM 724 N N . ILE A 1 90 ? 11.146 -5.701 -16.025 1.00 83.56 90 ILE A N 1
ATOM 725 C CA . ILE A 1 90 ? 12.340 -5.619 -16.875 1.00 83.56 90 ILE A CA 1
ATOM 726 C C . ILE A 1 90 ? 12.484 -4.207 -17.450 1.00 83.56 90 ILE A C 1
ATOM 728 O O . ILE A 1 90 ? 13.567 -3.629 -17.364 1.00 83.56 90 ILE A O 1
ATOM 732 N N . PHE A 1 91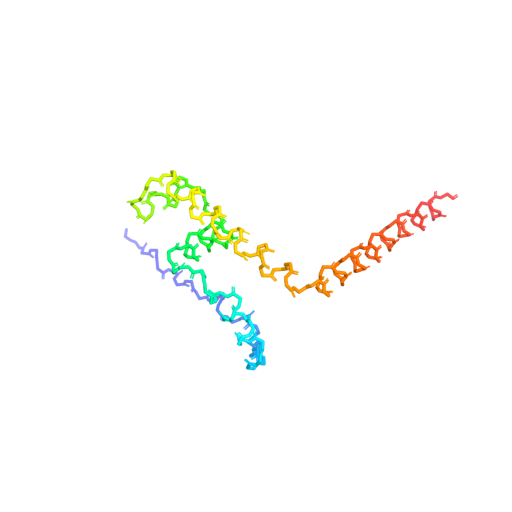 ? 11.392 -3.625 -17.950 1.00 87.12 91 PHE A N 1
ATOM 733 C CA . PHE A 1 91 ? 11.370 -2.252 -18.445 1.00 87.12 91 PHE A CA 1
ATOM 734 C C . PHE A 1 91 ? 11.814 -1.252 -17.369 1.00 87.12 91 PHE A C 1
ATOM 736 O O . PHE A 1 91 ? 12.736 -0.475 -17.607 1.00 87.12 91 PHE A O 1
ATOM 743 N N . PHE A 1 92 ? 11.248 -1.329 -16.158 1.00 86.88 92 PHE A N 1
ATOM 744 C CA . PHE A 1 92 ? 11.638 -0.455 -15.048 1.00 86.88 92 PHE A CA 1
ATOM 745 C C . PHE A 1 92 ? 13.102 -0.637 -14.641 1.00 86.88 92 PHE A C 1
ATOM 747 O O . PHE A 1 92 ? 13.756 0.347 -14.312 1.00 86.88 92 PHE A O 1
ATOM 754 N N . LYS A 1 93 ? 13.649 -1.858 -14.694 1.00 87.62 93 LYS A N 1
ATOM 755 C CA . LYS A 1 93 ? 15.072 -2.102 -14.407 1.00 87.62 93 LYS A CA 1
ATOM 756 C C . LYS A 1 93 ? 15.995 -1.497 -15.459 1.00 87.62 93 LYS A C 1
ATOM 758 O O . LYS A 1 93 ? 16.990 -0.883 -15.090 1.00 87.62 93 LYS A O 1
ATOM 763 N N . ILE A 1 94 ? 15.671 -1.651 -16.742 1.00 90.12 94 ILE A N 1
ATOM 764 C CA . ILE A 1 94 ? 16.452 -1.069 -17.844 1.00 90.12 94 ILE A CA 1
ATOM 765 C C . ILE A 1 94 ? 16.382 0.456 -17.780 1.00 90.12 94 ILE A C 1
ATOM 767 O O . ILE A 1 94 ? 17.409 1.125 -17.871 1.00 90.12 94 ILE A O 1
ATOM 771 N N . TRP A 1 95 ? 15.185 0.999 -17.555 1.00 92.06 95 TRP A N 1
ATOM 772 C CA . TRP A 1 95 ? 14.967 2.433 -17.405 1.00 92.06 95 TRP A CA 1
ATOM 773 C C . TRP A 1 95 ? 15.717 3.000 -16.194 1.00 92.06 95 TRP A C 1
ATOM 775 O O . TRP A 1 95 ? 16.435 3.986 -16.327 1.00 92.06 95 TRP A O 1
ATOM 785 N N . TYR A 1 96 ? 15.638 2.337 -15.037 1.00 90.56 96 TYR A N 1
ATOM 786 C CA . TYR A 1 96 ? 16.352 2.742 -13.825 1.00 90.56 96 TYR A CA 1
ATOM 787 C C . TYR A 1 96 ? 17.874 2.653 -13.989 1.00 90.56 96 TYR A C 1
ATOM 789 O O . TYR A 1 96 ? 18.585 3.561 -13.572 1.00 90.56 96 TYR A O 1
ATOM 797 N N . PHE A 1 97 ? 18.386 1.602 -14.639 1.00 91.44 97 PHE A N 1
ATOM 798 C CA . PHE A 1 97 ? 19.814 1.467 -14.931 1.00 91.44 97 PHE A CA 1
ATOM 799 C C . PHE A 1 97 ? 20.297 2.543 -15.909 1.00 91.44 97 PHE A C 1
ATOM 801 O O . PHE A 1 97 ? 21.335 3.157 -15.684 1.00 91.44 97 PHE A O 1
ATOM 808 N N . SER A 1 98 ? 19.523 2.825 -16.958 1.00 89.75 98 SER A N 1
ATOM 809 C CA . SER A 1 98 ? 19.815 3.908 -17.900 1.00 89.75 98 SER A CA 1
ATOM 810 C C . SER A 1 98 ? 19.831 5.270 -17.201 1.00 89.75 98 SER A C 1
ATOM 812 O O . SER A 1 98 ? 20.792 6.022 -17.357 1.00 89.75 98 SER A O 1
ATOM 814 N N . TYR A 1 99 ? 18.828 5.556 -16.366 1.00 91.19 99 TYR A N 1
ATOM 815 C CA . TYR A 1 99 ? 18.769 6.772 -15.555 1.00 91.19 99 TYR A CA 1
ATOM 816 C C . TYR A 1 99 ? 19.968 6.884 -14.601 1.00 91.19 99 TYR A C 1
ATOM 818 O O . TYR A 1 99 ? 20.601 7.936 -14.529 1.00 91.19 99 TYR A O 1
ATOM 826 N N . TYR A 1 100 ? 20.329 5.789 -13.927 1.00 90.38 100 TYR A N 1
ATOM 827 C CA . TYR A 1 100 ? 21.482 5.722 -13.028 1.00 90.38 100 TYR A CA 1
ATOM 828 C C . TYR A 1 100 ? 22.807 5.985 -13.762 1.00 90.38 100 TYR A C 1
ATOM 830 O O . TYR A 1 100 ? 23.597 6.810 -13.313 1.00 90.38 100 TYR A O 1
ATOM 838 N N . ILE A 1 101 ? 23.030 5.356 -14.921 1.00 88.00 101 ILE A N 1
ATOM 839 C CA . ILE A 1 101 ? 24.232 5.570 -15.745 1.00 88.00 101 ILE A CA 1
ATOM 840 C C . ILE A 1 101 ? 24.327 7.023 -16.217 1.00 88.00 101 ILE A C 1
ATOM 842 O O . ILE A 1 101 ? 25.398 7.617 -16.138 1.00 88.00 101 ILE A O 1
ATOM 846 N N . VAL A 1 102 ? 23.221 7.628 -16.659 1.00 88.88 102 VAL A N 1
ATOM 847 C CA . VAL A 1 102 ? 23.200 9.049 -17.047 1.00 88.88 102 VAL A CA 1
ATOM 848 C C . VAL A 1 102 ? 23.499 9.958 -15.851 1.00 88.88 102 VAL A C 1
ATOM 850 O O . VAL A 1 102 ? 24.196 10.956 -16.018 1.00 88.88 102 VAL A O 1
ATOM 853 N N . GLY A 1 103 ? 23.016 9.616 -14.653 1.00 87.12 103 GLY A N 1
ATOM 854 C CA . GLY A 1 103 ? 23.343 10.323 -13.412 1.00 87.12 103 GLY A CA 1
ATOM 855 C C . GLY A 1 103 ? 24.841 10.289 -13.104 1.00 87.12 103 GLY A C 1
ATOM 856 O O . GLY A 1 103 ? 25.460 11.343 -12.983 1.00 87.12 103 GLY A O 1
ATOM 857 N N . VAL A 1 104 ? 25.434 9.092 -13.092 1.00 85.06 104 VAL A N 1
ATOM 858 C CA . VAL A 1 104 ? 26.874 8.890 -12.847 1.00 85.06 104 VAL A CA 1
ATOM 859 C C . VAL A 1 104 ? 27.730 9.577 -13.915 1.00 85.06 104 VAL A C 1
ATOM 861 O O . VAL A 1 104 ? 28.735 10.203 -13.595 1.00 85.06 104 VAL A O 1
ATOM 864 N N . LEU A 1 105 ? 27.328 9.518 -15.189 1.00 83.44 105 LEU A N 1
ATOM 865 C CA . LEU A 1 105 ? 28.037 10.201 -16.275 1.00 83.44 105 LEU A CA 1
ATOM 866 C C . LEU A 1 105 ? 27.940 11.725 -16.161 1.00 83.44 105 LEU A C 1
ATOM 868 O O . LEU A 1 105 ? 28.926 12.406 -16.426 1.00 83.44 105 LEU A O 1
ATOM 872 N N . LYS A 1 106 ? 26.789 12.276 -15.754 1.00 82.44 106 LYS A N 1
ATOM 873 C CA . LYS A 1 106 ? 26.653 13.718 -15.491 1.00 82.44 106 LYS A CA 1
ATOM 874 C C . LYS A 1 106 ? 27.552 14.168 -14.345 1.00 82.44 106 LYS A C 1
ATOM 876 O O . LYS A 1 106 ? 28.186 15.210 -14.463 1.00 82.44 106 LYS A O 1
ATOM 881 N N . GLU A 1 107 ? 27.625 13.384 -13.277 1.00 83.38 107 GLU A N 1
ATOM 882 C CA . GLU A 1 107 ? 28.467 13.663 -12.112 1.00 83.38 107 GLU A CA 1
ATOM 883 C C . GLU A 1 107 ? 29.962 13.569 -12.462 1.00 83.38 107 GLU A C 1
ATOM 885 O O . GLU A 1 107 ? 30.745 14.447 -12.109 1.00 83.38 107 GLU A O 1
ATOM 890 N N . PHE A 1 108 ? 30.348 12.582 -13.272 1.00 82.50 108 PHE A N 1
ATOM 891 C CA . PHE A 1 108 ? 31.719 12.421 -13.759 1.00 82.50 108 PHE A CA 1
ATOM 892 C C . PHE A 1 108 ? 32.141 13.512 -14.759 1.00 82.50 108 PHE A C 1
ATOM 894 O O . PHE A 1 108 ? 33.251 14.030 -14.681 1.00 82.50 108 PHE A O 1
ATOM 901 N N . VAL A 1 109 ? 31.261 13.904 -15.687 1.00 81.88 109 VAL A N 1
ATOM 902 C CA . VAL A 1 109 ? 31.517 15.013 -16.628 1.00 81.88 109 VAL A CA 1
ATOM 903 C C . VAL A 1 109 ? 31.585 16.357 -15.898 1.00 81.88 109 VAL A C 1
ATOM 905 O O . VAL A 1 109 ? 32.384 17.208 -16.278 1.00 81.88 109 VAL A O 1
ATOM 908 N N . PHE A 1 110 ? 30.782 16.551 -14.848 1.00 86.38 110 PHE A N 1
ATOM 909 C CA . PHE A 1 110 ? 30.882 17.716 -13.969 1.00 86.38 110 PHE A CA 1
ATOM 910 C C . PHE A 1 110 ? 32.235 17.743 -13.243 1.00 86.38 110 PHE A C 1
ATOM 912 O O . PHE A 1 110 ? 32.935 18.749 -13.307 1.00 86.38 110 PHE A O 1
ATOM 919 N N . TYR A 1 111 ? 32.656 16.609 -12.677 1.00 81.06 111 TYR A N 1
ATOM 920 C CA . TYR A 1 111 ? 33.955 16.463 -12.018 1.00 81.06 111 TYR A CA 1
ATOM 921 C C . TYR A 1 111 ? 35.143 16.737 -12.959 1.00 81.06 111 TYR A C 1
ATOM 923 O O . TYR A 1 111 ? 36.074 17.439 -12.586 1.00 81.06 111 TYR A O 1
ATOM 931 N N . LEU A 1 112 ? 35.095 16.263 -14.210 1.00 80.19 112 LEU A N 1
ATOM 932 C CA . LEU A 1 112 ? 36.127 16.546 -15.221 1.00 80.19 112 LEU A CA 1
ATOM 933 C C . LEU A 1 112 ? 36.130 17.994 -15.734 1.00 80.19 112 LEU A C 1
ATOM 935 O O . LEU A 1 112 ? 37.063 18.381 -16.428 1.00 80.19 112 LEU A O 1
ATOM 939 N N . LYS A 1 113 ? 35.083 18.777 -15.459 1.00 73.19 113 LYS A N 1
ATOM 940 C CA . LYS A 1 113 ? 35.001 20.195 -15.835 1.00 73.19 113 LYS A CA 1
ATOM 941 C C . LYS A 1 113 ? 35.531 21.121 -14.734 1.00 73.19 113 LYS A C 1
ATOM 943 O O . LYS A 1 113 ? 35.823 22.279 -15.020 1.00 73.19 113 LYS A O 1
ATOM 948 N N . GLU A 1 114 ? 35.625 20.626 -13.501 1.00 70.88 114 GLU A N 1
ATOM 949 C CA . GLU A 1 114 ? 36.173 21.346 -12.342 1.00 70.88 114 GLU A CA 1
ATOM 950 C C . GLU A 1 114 ? 37.669 21.067 -12.088 1.00 70.88 114 GLU A C 1
ATOM 952 O O . GLU A 1 114 ? 38.270 21.742 -11.252 1.00 70.88 114 GLU A O 1
ATOM 957 N N . VAL A 1 115 ? 38.272 20.118 -12.816 1.00 59.78 115 VAL A N 1
ATOM 958 C CA . VAL A 1 115 ? 39.718 19.806 -12.819 1.00 59.78 115 VAL A CA 1
ATOM 959 C C . VAL A 1 115 ? 40.369 20.359 -14.080 1.00 59.78 115 VAL A C 1
ATOM 961 O O . VAL A 1 115 ? 41.448 20.979 -13.953 1.00 59.78 115 VAL A O 1
#

pLDDT: mean 79.82, std 16.9, range [33.38, 97.75]

Organism: NCBI:txid3143118

Radius of gyration: 21.91 Å; chains: 1; bounding box: 59×52×39 Å